Protein AF-A0AAW1HUG6-F1 (afdb_monomer)

Mean predicted aligned error: 16.14 Å

Foldseek 3Di:
DDDDDPPDDDDDPADVVLLVVLQVVVVVPDDLVVSCVVSVPDSVNNVVCPDPPDDDDDPDDDDPDDPVRVVVVVVVCVVPVPDDDDFDQPQDDDDVVVVVPDDPPDDDDHDPRSDDDDD

Nearest PDB structures (foldseek):
  8b4h-assembly1_D  TM=4.524E-01  e=5.893E-01  Geobacillus stearothermophilus
  8b4h-assembly1_A  TM=4.777E-01  e=1.704E+00  Geobacillus stearothermophilus

pLDDT: mean 75.28, std 14.41, range [42.84, 93.56]

InterPro domains:
  IPR007889 DNA binding HTH domain, Psq-type [PF05225] (24-50)
  IPR009057 Homedomain-like superfamily [SSF46689] (10-60)

Sequence (119 aa):
MPNVSKGSKYKKKYTEKDVASTLNTIKNGVSKEQAAKLYGVPRATIQFRLSNKFTKASPGPSPILTASDEDTLVKWIMANFTVMFTFSASGKRLPPAILNSVPEEWGMGLSENGWMDEG

Organism: Popillia japonica (NCBI:txid7064)

Radius of gyration: 24.56 Å; Cα contacts (8 Å, |Δi|>4): 55; chains: 1; bounding box: 59×33×57 Å

Structure (mmCIF, N/CA/C/O backbone):
data_AF-A0AAW1HUG6-F1
#
_entry.id   AF-A0AAW1HUG6-F1
#
loop_
_atom_site.group_PDB
_atom_site.id
_atom_site.type_symbol
_atom_site.label_atom_id
_atom_site.label_alt_id
_atom_site.label_comp_id
_atom_site.label_asym_id
_atom_site.label_entity_id
_atom_site.label_seq_id
_atom_site.pdbx_PDB_ins_code
_atom_site.Cartn_x
_atom_site.Cartn_y
_atom_site.Cartn_z
_atom_site.occupancy
_atom_site.B_iso_or_equiv
_atom_site.auth_seq_id
_atom_site.auth_comp_id
_atom_site.auth_asym_id
_atom_site.auth_atom_id
_atom_site.pdbx_PDB_model_num
ATOM 1 N N . MET A 1 1 ? -6.783 -8.677 25.422 1.00 53.25 1 MET A N 1
ATOM 2 C CA . MET A 1 1 ? -5.849 -9.229 24.412 1.00 53.25 1 MET A CA 1
ATOM 3 C C . MET A 1 1 ? -6.376 -10.585 23.959 1.00 53.25 1 MET A C 1
ATOM 5 O O . MET A 1 1 ? -7.009 -11.237 24.783 1.00 53.25 1 MET A O 1
ATOM 9 N N . PRO A 1 2 ? -6.196 -10.995 22.690 1.00 63.34 2 PRO A N 1
ATOM 10 C CA . PRO A 1 2 ? -6.592 -12.333 22.261 1.00 63.34 2 PRO A CA 1
ATOM 11 C C . PRO A 1 2 ? -5.824 -13.380 23.073 1.00 63.34 2 PRO A C 1
ATOM 13 O O . PRO A 1 2 ? -4.613 -13.251 23.239 1.00 63.34 2 PRO A O 1
ATOM 16 N N . ASN A 1 3 ? -6.531 -14.385 23.587 1.00 76.44 3 ASN A N 1
ATOM 17 C CA . ASN A 1 3 ? -5.920 -15.498 24.302 1.00 76.44 3 ASN A CA 1
ATOM 18 C C . ASN A 1 3 ? -5.218 -16.405 23.277 1.00 76.44 3 ASN A C 1
ATOM 20 O O . ASN A 1 3 ? -5.884 -17.068 22.485 1.00 76.44 3 ASN A O 1
ATOM 24 N N . VAL A 1 4 ? -3.887 -16.364 23.233 1.00 79.00 4 VAL A N 1
ATOM 25 C CA . VAL A 1 4 ? -3.050 -17.229 22.385 1.00 79.00 4 VAL A CA 1
ATOM 26 C C . VAL A 1 4 ? -2.196 -18.124 23.277 1.00 79.00 4 VAL A C 1
ATOM 28 O O . VAL A 1 4 ? -1.648 -17.663 24.277 1.00 79.00 4 VAL A O 1
ATOM 31 N N . SER A 1 5 ? -2.081 -19.405 22.915 1.00 81.69 5 SER A N 1
ATOM 32 C CA . SER A 1 5 ? -1.236 -20.374 23.619 1.00 81.69 5 SER A CA 1
ATOM 33 C C . SER A 1 5 ? 0.244 -19.976 23.561 1.00 81.69 5 SER A C 1
ATOM 35 O O . SER A 1 5 ? 0.698 -19.338 22.604 1.00 81.69 5 SER A O 1
ATOM 37 N N . LYS A 1 6 ? 1.018 -20.365 24.585 1.00 74.56 6 LYS A N 1
ATOM 38 C CA . LYS A 1 6 ? 2.473 -20.146 24.616 1.00 74.56 6 LYS A CA 1
ATOM 39 C C . LYS A 1 6 ? 3.105 -20.758 23.357 1.00 74.56 6 LYS A C 1
ATOM 41 O O . LYS A 1 6 ? 2.996 -21.958 23.139 1.00 74.56 6 LYS A O 1
ATOM 46 N N . GLY A 1 7 ? 3.736 -19.919 22.531 1.00 78.62 7 GLY A N 1
ATOM 47 C CA . GLY A 1 7 ? 4.413 -20.316 21.288 1.00 78.62 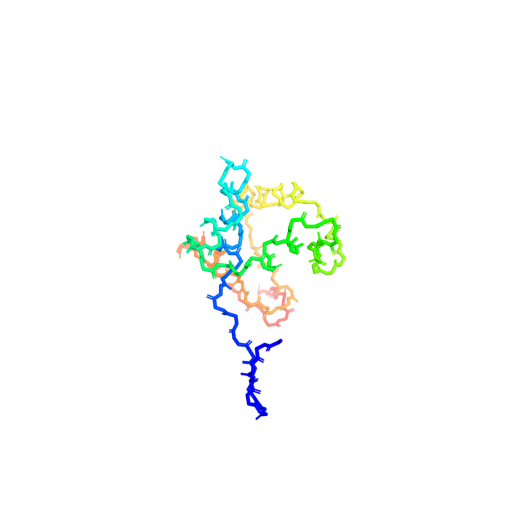7 GLY A CA 1
ATOM 48 C C . GLY A 1 7 ? 3.665 -19.995 19.985 1.00 78.62 7 GLY A C 1
ATOM 49 O O . GLY A 1 7 ? 4.277 -20.030 18.921 1.00 78.62 7 GLY A O 1
ATOM 50 N N . SER A 1 8 ? 2.381 -19.618 20.031 1.00 77.69 8 SER A N 1
ATOM 51 C CA . SER A 1 8 ? 1.595 -19.293 18.828 1.00 77.69 8 SER A CA 1
ATOM 52 C C . SER A 1 8 ? 1.565 -17.783 18.543 1.00 77.69 8 SER A C 1
ATOM 54 O O . SER A 1 8 ? 1.198 -16.982 19.406 1.00 77.69 8 SER A O 1
ATOM 56 N N . LYS A 1 9 ? 1.880 -17.379 17.303 1.00 76.75 9 LYS A N 1
ATOM 57 C CA . LYS A 1 9 ? 1.719 -15.987 16.845 1.00 76.75 9 LYS A CA 1
ATOM 58 C C . LYS A 1 9 ? 0.241 -15.685 16.575 1.00 76.75 9 LYS A C 1
ATOM 60 O O . LYS A 1 9 ? -0.424 -16.413 15.844 1.00 76.75 9 LYS A O 1
ATOM 65 N N . TYR A 1 10 ? -0.267 -14.570 17.103 1.00 81.81 10 TYR A N 1
ATOM 66 C CA . TYR A 1 10 ? -1.626 -14.110 16.807 1.00 81.81 10 TYR A CA 1
ATOM 67 C C . TYR A 1 10 ? -1.792 -13.786 15.312 1.00 81.81 10 TYR A C 1
ATOM 69 O O . TYR A 1 10 ? -1.137 -12.883 14.786 1.00 81.81 10 TYR A O 1
ATOM 77 N N . LYS A 1 11 ? -2.706 -14.490 14.633 1.00 78.75 11 LYS A N 1
ATOM 78 C CA . LYS A 1 11 ? -3.083 -14.215 13.241 1.00 78.75 11 LYS A CA 1
ATOM 79 C C . LYS A 1 11 ? -4.285 -13.269 13.211 1.00 78.75 11 LYS A C 1
ATOM 81 O O . LYS A 1 11 ? -5.366 -13.602 13.696 1.00 78.75 11 LYS A O 1
ATOM 86 N N . LYS A 1 12 ? -4.101 -12.078 12.636 1.00 82.62 12 LYS A N 1
ATOM 87 C CA . LYS A 1 12 ? -5.195 -11.117 12.414 1.00 82.62 12 LYS A CA 1
ATOM 88 C C . LYS A 1 12 ? -6.207 -11.715 11.426 1.00 82.62 12 LYS A C 1
ATOM 90 O O . LYS A 1 12 ? -5.805 -12.300 10.426 1.00 82.62 12 LYS A O 1
ATOM 95 N N . LYS A 1 13 ? -7.505 -11.551 11.709 1.00 85.25 13 LYS A N 1
ATOM 96 C CA . LYS A 1 13 ? -8.609 -12.033 10.851 1.00 85.25 13 LYS A CA 1
ATOM 97 C C . LYS A 1 13 ? -8.989 -11.071 9.718 1.00 85.25 13 LYS A C 1
ATOM 99 O O . LYS A 1 13 ? -9.718 -11.473 8.826 1.00 85.25 13 LYS A O 1
ATOM 104 N N . TYR A 1 14 ? -8.520 -9.826 9.774 1.00 87.50 14 TYR A N 1
ATOM 105 C CA . TYR A 1 14 ? -8.840 -8.774 8.810 1.00 87.50 14 TYR A CA 1
ATOM 106 C C . TYR A 1 14 ? -7.575 -8.293 8.095 1.00 87.50 14 TYR A C 1
ATOM 108 O O . TYR A 1 14 ? -6.489 -8.266 8.688 1.00 87.50 14 TYR A O 1
ATOM 116 N N . THR A 1 15 ? -7.721 -7.896 6.834 1.00 90.06 15 THR A N 1
ATOM 117 C CA . THR A 1 15 ? -6.639 -7.361 5.998 1.00 90.06 15 THR A CA 1
ATOM 118 C C . THR A 1 15 ? -6.609 -5.831 6.024 1.00 90.06 15 THR A C 1
ATOM 120 O O . THR A 1 15 ? -7.529 -5.174 6.513 1.00 90.06 15 THR A O 1
ATOM 123 N N . GLU A 1 16 ? -5.543 -5.223 5.495 1.00 89.44 16 GLU A N 1
ATOM 124 C CA . GLU A 1 16 ? -5.491 -3.759 5.361 1.00 89.44 16 GLU A CA 1
ATOM 125 C C . GLU A 1 16 ? -6.517 -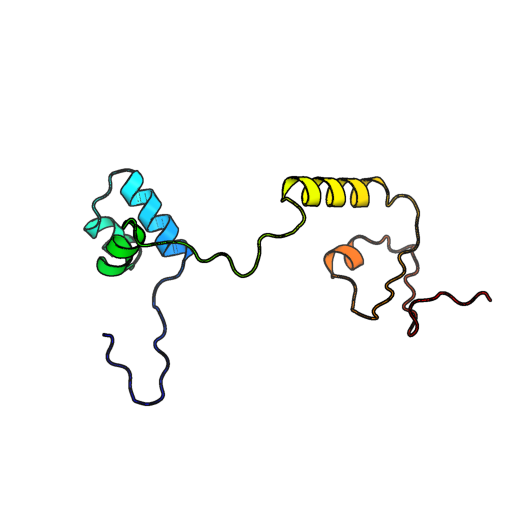3.222 4.355 1.00 89.44 16 GLU A C 1
ATOM 127 O O . GLU A 1 16 ? -7.034 -2.120 4.543 1.00 89.44 16 GLU A O 1
ATOM 132 N N . LYS A 1 17 ? -6.867 -4.016 3.336 1.00 90.31 17 LYS A N 1
ATOM 133 C CA . LYS A 1 17 ? -7.899 -3.672 2.351 1.00 90.31 17 LYS A CA 1
ATOM 134 C C . LYS A 1 17 ? -9.279 -3.553 3.003 1.00 90.31 17 LYS A C 1
ATOM 136 O O . LYS A 1 17 ? -10.023 -2.618 2.700 1.00 90.31 17 LYS A O 1
ATOM 141 N N 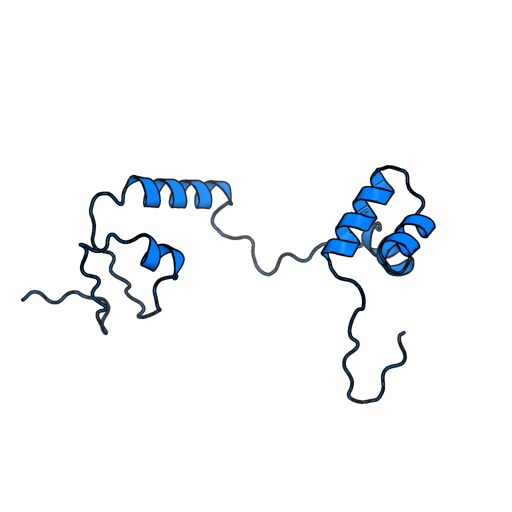. ASP A 1 18 ? -9.586 -4.441 3.947 1.00 90.81 18 ASP A N 1
ATOM 142 C CA . ASP A 1 18 ? -10.845 -4.410 4.702 1.00 90.81 18 ASP A CA 1
ATOM 143 C C . ASP A 1 18 ? -10.915 -3.163 5.585 1.00 90.81 18 ASP A C 1
ATOM 145 O O . ASP A 1 18 ? -11.935 -2.477 5.626 1.00 90.81 18 ASP A O 1
ATOM 149 N N . VAL A 1 19 ? -9.799 -2.803 6.232 1.00 91.19 19 VAL A N 1
ATOM 150 C CA . VAL A 1 19 ? -9.696 -1.572 7.029 1.00 91.19 19 VAL A CA 1
ATOM 151 C C . VAL A 1 19 ? -9.904 -0.334 6.154 1.00 91.19 19 VAL A C 1
ATOM 153 O O . VAL A 1 19 ? -10.662 0.552 6.540 1.00 91.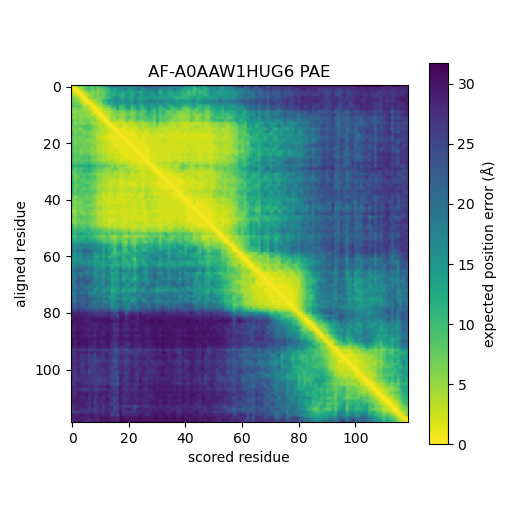19 19 VAL A O 1
ATOM 156 N N . ALA A 1 20 ? -9.283 -0.272 4.973 1.00 91.56 20 ALA A N 1
ATOM 157 C CA . ALA A 1 20 ? -9.452 0.850 4.048 1.00 91.56 20 ALA A CA 1
ATOM 158 C C . ALA A 1 20 ? -10.909 0.990 3.573 1.00 91.56 20 ALA A C 1
ATOM 160 O O . ALA A 1 20 ? -11.475 2.082 3.622 1.00 91.56 20 ALA A O 1
ATOM 161 N N . SER A 1 21 ? -11.540 -0.127 3.198 1.00 92.00 21 SER A N 1
ATOM 162 C CA . SER A 1 21 ? -12.947 -0.162 2.773 1.00 92.00 21 SER A CA 1
ATOM 163 C C . SER A 1 21 ? -13.882 0.287 3.901 1.00 92.00 21 SER A C 1
ATOM 165 O O . SER A 1 21 ? -14.750 1.135 3.698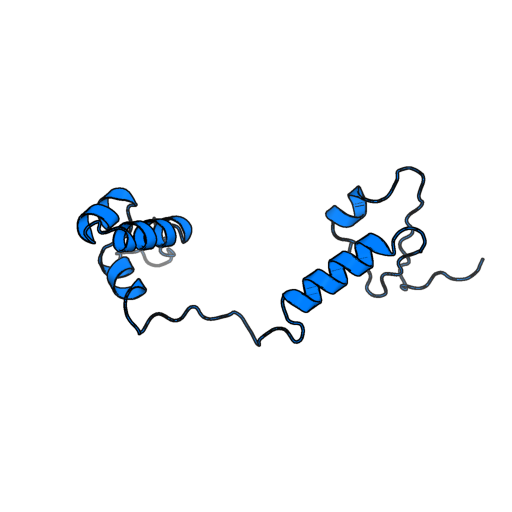 1.00 92.00 21 SER A O 1
ATOM 167 N N . THR A 1 22 ? -13.626 -0.186 5.124 1.00 93.56 22 THR A N 1
ATOM 168 C CA . THR A 1 22 ? -14.363 0.214 6.330 1.00 93.56 22 THR A CA 1
ATOM 169 C C . THR A 1 22 ? -14.279 1.724 6.560 1.00 93.56 22 THR A C 1
ATOM 171 O O . THR A 1 22 ? -15.301 2.378 6.757 1.00 93.56 22 THR A O 1
ATOM 174 N N . LEU A 1 23 ? -13.081 2.313 6.488 1.00 91.81 23 LEU A N 1
ATOM 175 C CA . LEU A 1 23 ? -12.897 3.754 6.688 1.00 91.81 23 LEU A CA 1
ATOM 176 C C . LEU A 1 23 ? -13.627 4.586 5.626 1.00 91.81 23 LEU A C 1
ATOM 178 O O . LEU A 1 23 ? -14.207 5.615 5.964 1.00 91.81 23 LEU A O 1
ATOM 182 N N . ASN A 1 24 ? -13.650 4.129 4.373 1.00 93.00 24 ASN A N 1
ATOM 183 C CA . ASN A 1 24 ? -14.387 4.801 3.303 1.00 93.00 24 ASN A CA 1
ATOM 184 C C . ASN A 1 24 ? -15.903 4.762 3.540 1.00 93.00 24 ASN A C 1
ATOM 186 O O . ASN A 1 24 ? -16.561 5.788 3.418 1.00 93.00 24 ASN A O 1
ATOM 190 N N . THR A 1 25 ? -16.463 3.627 3.969 1.00 92.75 25 THR A N 1
ATOM 191 C CA . THR A 1 25 ? -17.904 3.561 4.292 1.00 92.75 25 THR A CA 1
ATOM 192 C C . THR A 1 25 ? -18.308 4.442 5.471 1.00 92.75 25 THR A C 1
ATOM 194 O O . THR A 1 25 ? -19.385 5.033 5.452 1.00 92.75 25 THR A O 1
ATOM 197 N N . ILE A 1 26 ? -17.429 4.598 6.464 1.00 93.31 26 ILE A N 1
ATOM 198 C CA . ILE A 1 26 ? -17.660 5.511 7.591 1.00 93.31 26 ILE A CA 1
ATOM 199 C C . ILE A 1 26 ? -17.636 6.967 7.119 1.00 93.31 26 ILE A C 1
ATOM 201 O O . ILE A 1 26 ? -18.469 7.760 7.551 1.00 93.31 26 ILE A O 1
ATOM 205 N N . LYS A 1 27 ? -16.725 7.320 6.201 1.00 90.69 27 LYS A N 1
ATOM 206 C CA . LYS A 1 27 ? -16.718 8.647 5.562 1.00 90.69 27 LYS A CA 1
ATOM 207 C C . LYS A 1 27 ? -17.998 8.906 4.761 1.00 90.69 27 LYS A C 1
ATOM 209 O O . LYS A 1 27 ? -18.476 10.031 4.758 1.00 90.69 27 LYS A O 1
ATOM 214 N N . ASN A 1 28 ? -18.579 7.866 4.164 1.00 91.00 28 ASN A N 1
ATOM 215 C CA . ASN A 1 28 ? -19.849 7.931 3.434 1.00 91.00 28 ASN A CA 1
ATOM 216 C C . ASN A 1 28 ? -21.095 7.952 4.350 1.00 91.00 28 ASN A C 1
ATOM 218 O O . ASN A 1 28 ? -22.213 7.878 3.850 1.00 91.00 28 ASN A O 1
ATOM 222 N N . GLY A 1 29 ? -20.927 8.036 5.676 1.00 89.31 29 GLY A N 1
ATOM 223 C CA . GLY A 1 29 ? -22.027 8.229 6.631 1.00 89.31 29 GLY A CA 1
ATOM 224 C C . GLY A 1 29 ? -22.548 6.960 7.312 1.00 89.31 29 GLY A C 1
ATOM 225 O O . GLY A 1 29 ? -23.488 7.038 8.100 1.00 89.31 29 GLY A O 1
ATOM 226 N N . VAL A 1 30 ? -21.944 5.792 7.072 1.00 89.56 30 VAL A N 1
ATOM 227 C CA . VAL A 1 30 ? -22.311 4.555 7.783 1.00 89.56 30 VAL A CA 1
ATOM 228 C C . VAL A 1 30 ? -21.775 4.587 9.219 1.00 89.56 30 VAL A C 1
ATOM 230 O O . VAL A 1 30 ? -20.645 5.009 9.480 1.00 89.56 30 VAL A O 1
ATOM 233 N N . SER A 1 31 ? -22.571 4.104 10.176 1.00 90.00 31 SER A N 1
ATOM 234 C CA . SER A 1 31 ? -22.154 4.041 11.580 1.00 90.00 31 SER A CA 1
ATOM 235 C C . SER A 1 31 ? -20.954 3.101 11.786 1.00 90.00 31 SER A C 1
ATOM 237 O O . SER A 1 31 ? -20.799 2.080 11.111 1.00 90.00 31 SER A O 1
ATOM 239 N N . LYS A 1 32 ? -20.106 3.412 12.777 1.00 89.00 32 LYS A N 1
ATOM 240 C CA . LYS A 1 32 ? -18.899 2.621 13.100 1.00 89.00 32 LYS A CA 1
ATOM 241 C C . LYS A 1 32 ? -19.220 1.152 13.406 1.00 89.00 32 LYS A C 1
ATOM 243 O O . LYS A 1 32 ? -18.389 0.285 13.157 1.00 89.00 32 LYS A O 1
ATOM 248 N N . GLU A 1 33 ? -20.404 0.876 13.948 1.00 88.62 33 GLU A N 1
ATOM 249 C CA . GLU A 1 33 ? -20.851 -0.476 14.300 1.00 88.62 33 GLU A CA 1
ATOM 250 C C . GLU A 1 33 ? -21.343 -1.263 13.087 1.00 88.62 33 GLU A C 1
ATOM 252 O O . GLU A 1 33 ? -20.962 -2.421 12.914 1.00 88.62 33 GLU A O 1
ATOM 257 N N . GLN A 1 34 ? -22.120 -0.628 12.205 1.00 89.19 34 GLN A N 1
ATOM 258 C CA . GLN A 1 34 ? -22.538 -1.248 10.948 1.00 89.19 34 GLN A CA 1
ATOM 259 C C . GLN A 1 34 ? -21.332 -1.547 10.056 1.00 89.19 34 GLN A C 1
ATOM 261 O O . GLN A 1 34 ? -21.218 -2.657 9.543 1.00 89.19 34 GLN A O 1
ATOM 266 N N . ALA A 1 35 ? -20.387 -0.609 9.944 1.00 90.44 35 ALA A N 1
ATOM 267 C CA . ALA A 1 35 ? -19.163 -0.807 9.173 1.00 90.44 35 ALA A CA 1
ATOM 268 C C . ALA A 1 35 ? -18.282 -1.931 9.758 1.00 90.44 35 ALA A C 1
ATOM 270 O O . ALA A 1 35 ? -17.756 -2.759 9.015 1.00 90.44 35 ALA A O 1
ATOM 271 N N . ALA A 1 36 ? -18.174 -2.021 11.092 1.00 91.50 36 ALA A N 1
ATOM 272 C CA . ALA A 1 36 ? -17.461 -3.108 11.768 1.00 91.50 36 ALA A CA 1
ATOM 273 C C . ALA A 1 36 ? -18.063 -4.485 11.459 1.00 91.50 36 ALA A C 1
ATOM 275 O O . ALA A 1 36 ? -17.330 -5.437 11.185 1.00 91.50 36 ALA A O 1
ATOM 276 N N . LYS A 1 37 ? -19.398 -4.586 11.483 1.00 91.12 37 LYS A N 1
ATOM 277 C CA . LYS A 1 37 ? -20.119 -5.827 11.178 1.00 91.12 37 LYS A CA 1
ATOM 278 C C . LYS A 1 37 ? -20.001 -6.205 9.701 1.00 91.12 37 LYS A C 1
ATOM 280 O O . LYS A 1 37 ? -19.844 -7.383 9.404 1.00 91.12 37 LYS A O 1
ATOM 285 N N . LEU A 1 38 ? -20.039 -5.220 8.802 1.00 89.69 38 LEU A N 1
ATOM 286 C CA . LEU A 1 38 ? -19.998 -5.430 7.354 1.00 89.69 38 LEU A CA 1
ATOM 287 C C . LEU A 1 38 ? -18.653 -6.000 6.878 1.00 89.69 38 LEU A C 1
ATOM 289 O O . LEU A 1 38 ? -18.634 -6.923 6.073 1.00 89.69 38 LEU A O 1
ATOM 293 N N . TYR A 1 39 ? -17.538 -5.480 7.400 1.00 88.44 39 TYR A N 1
ATOM 294 C CA . TYR A 1 39 ? -16.185 -5.853 6.957 1.00 88.44 39 TYR A CA 1
ATOM 295 C C . TYR A 1 39 ? -15.421 -6.748 7.944 1.00 88.44 39 TYR A C 1
ATOM 297 O O . TYR A 1 39 ? -14.247 -7.046 7.732 1.00 88.44 39 TYR A O 1
ATOM 305 N N . GLY A 1 40 ? -16.041 -7.150 9.058 1.00 88.81 40 GLY A N 1
ATOM 306 C CA . GLY A 1 40 ? -15.398 -7.997 10.071 1.00 88.81 40 GLY A CA 1
ATOM 307 C C . GLY A 1 40 ? -14.204 -7.338 10.780 1.00 88.81 40 GLY A C 1
ATOM 308 O O . GLY A 1 40 ? -13.362 -8.030 11.360 1.00 88.81 40 GLY A O 1
ATOM 309 N N . VAL A 1 41 ? -14.112 -6.004 10.746 1.00 90.75 41 VAL A N 1
ATOM 310 C CA . VAL A 1 41 ? -13.047 -5.233 11.400 1.00 90.75 41 VAL A CA 1
ATOM 311 C C . VAL A 1 41 ? -13.505 -4.832 12.808 1.00 90.75 41 VAL A C 1
ATOM 313 O O . VAL A 1 41 ? -14.544 -4.189 12.952 1.00 90.75 41 VAL A O 1
ATOM 316 N N . PRO A 1 42 ? -12.743 -5.141 13.876 1.00 90.81 42 PRO A N 1
ATOM 317 C CA . PRO A 1 42 ? -13.129 -4.774 15.236 1.00 90.81 42 PRO A CA 1
ATOM 318 C C . PRO A 1 42 ? -13.300 -3.260 15.425 1.00 90.81 42 PRO A C 1
ATOM 320 O O . PRO A 1 42 ? -12.457 -2.469 14.995 1.00 90.81 42 PRO A O 1
ATOM 323 N N . ARG A 1 43 ? -14.332 -2.854 16.177 1.00 89.75 43 ARG A N 1
ATOM 324 C CA . ARG A 1 43 ? -14.622 -1.442 16.501 1.00 89.75 43 ARG A CA 1
ATOM 325 C C . ARG A 1 43 ? -13.418 -0.704 17.101 1.00 89.75 43 ARG A C 1
ATOM 327 O O . ARG A 1 43 ? -13.160 0.439 16.735 1.00 89.75 43 ARG A O 1
ATOM 334 N N . ALA A 1 44 ? -12.651 -1.364 17.971 1.00 87.12 44 ALA A N 1
ATOM 335 C CA . ALA A 1 44 ? -11.439 -0.795 18.565 1.00 87.12 44 ALA A CA 1
ATOM 336 C C . ALA A 1 44 ? -10.368 -0.455 17.509 1.00 87.12 44 ALA A C 1
ATOM 338 O O . ALA A 1 44 ? -9.725 0.590 17.592 1.00 87.12 44 ALA A O 1
ATOM 339 N N . THR A 1 45 ? -10.222 -1.294 16.477 1.00 90.31 45 THR A N 1
ATOM 340 C CA . THR A 1 45 ? -9.304 -1.047 15.356 1.00 90.31 45 THR A CA 1
ATOM 341 C C . THR A 1 45 ? -9.755 0.160 14.538 1.00 90.31 45 THR A C 1
ATOM 343 O O . THR A 1 45 ? -8.928 0.998 14.189 1.00 90.31 45 THR A O 1
ATOM 346 N N . ILE A 1 46 ? -11.059 0.285 14.273 1.00 91.00 46 ILE A N 1
ATOM 347 C CA . ILE A 1 46 ? -11.638 1.436 13.563 1.00 91.00 46 ILE A CA 1
ATOM 348 C C . ILE A 1 46 ? -11.400 2.726 14.353 1.00 91.00 46 ILE A C 1
ATOM 350 O O . ILE A 1 46 ? -10.932 3.717 13.802 1.00 91.00 46 ILE A O 1
ATOM 354 N N . GLN A 1 47 ? -11.679 2.708 15.658 1.00 91.06 47 GLN A N 1
ATOM 355 C CA . GLN A 1 47 ? -11.478 3.862 16.532 1.00 91.06 47 GLN A CA 1
ATOM 356 C C . GLN A 1 47 ? -10.008 4.291 16.588 1.00 91.06 47 GLN A C 1
ATOM 358 O O . GLN A 1 47 ? -9.724 5.483 16.521 1.00 91.06 47 GLN A O 1
ATOM 363 N N . PHE A 1 48 ? -9.077 3.336 16.659 1.00 90.81 48 PHE A N 1
ATOM 364 C CA . PHE A 1 48 ? -7.645 3.621 16.601 1.00 90.81 48 PHE A CA 1
ATOM 365 C C . PHE A 1 48 ? -7.242 4.237 15.255 1.00 90.81 48 PHE A C 1
ATOM 367 O O . PHE A 1 48 ? -6.572 5.266 15.235 1.00 90.81 48 PHE A O 1
ATOM 374 N N . ARG A 1 49 ? -7.704 3.661 14.138 1.00 90.00 49 ARG A N 1
ATOM 375 C CA . ARG A 1 49 ? -7.409 4.145 12.778 1.00 90.00 49 ARG A CA 1
ATOM 376 C C . ARG A 1 49 ? -7.996 5.529 12.477 1.00 90.00 49 ARG A C 1
ATOM 378 O O . ARG A 1 49 ? -7.439 6.227 11.642 1.00 90.00 49 ARG A O 1
ATOM 385 N N . LEU A 1 50 ? -9.086 5.919 13.142 1.00 88.44 50 LEU A N 1
ATOM 386 C CA . LEU A 1 50 ? -9.686 7.259 13.051 1.00 88.44 50 LEU A CA 1
ATOM 387 C C . LEU A 1 50 ? -9.061 8.278 14.014 1.00 88.44 50 LEU A C 1
ATOM 389 O O . LEU A 1 50 ? -9.371 9.462 13.929 1.00 88.44 50 LEU A O 1
ATOM 393 N N . SER A 1 51 ? -8.244 7.837 14.970 1.00 88.06 51 SER A N 1
ATOM 394 C CA . SER A 1 51 ? -7.637 8.741 15.944 1.00 88.06 51 SER A CA 1
ATOM 395 C C . SER A 1 51 ? -6.437 9.479 15.350 1.00 88.06 51 SER A C 1
ATOM 397 O O . SER A 1 51 ? -5.677 8.908 14.570 1.00 88.06 51 SER A O 1
ATOM 399 N N . ASN A 1 52 ? -6.185 10.701 15.824 1.00 83.81 52 ASN A N 1
ATOM 400 C CA . ASN A 1 52 ? -5.009 11.500 15.443 1.00 83.81 52 ASN A CA 1
ATOM 401 C C . ASN A 1 52 ? -3.665 10.855 15.837 1.00 83.81 52 ASN A C 1
ATOM 403 O O . ASN A 1 52 ? -2.608 11.352 15.470 1.00 83.81 52 ASN A O 1
ATOM 407 N N . LYS A 1 53 ? -3.691 9.758 16.607 1.00 83.06 53 LYS A N 1
ATOM 408 C CA . LYS A 1 53 ? -2.501 8.999 17.013 1.00 83.06 53 LYS A CA 1
ATOM 409 C C . LYS A 1 53 ? -2.030 8.028 15.933 1.00 83.06 53 LYS A C 1
ATOM 411 O O . LYS A 1 53 ? -0.918 7.517 16.028 1.00 83.06 53 LYS A O 1
ATOM 416 N N . PHE A 1 54 ? -2.875 7.709 14.953 1.00 83.69 54 PHE A N 1
ATOM 417 C CA . PHE A 1 54 ? -2.501 6.783 13.899 1.00 83.69 54 PHE A CA 1
ATOM 418 C C . PHE A 1 54 ? -1.678 7.500 12.827 1.00 83.69 54 PHE A C 1
ATOM 420 O O . PHE A 1 54 ? -2.209 8.265 12.027 1.00 83.69 54 PHE A O 1
ATOM 427 N N . THR A 1 55 ? -0.386 7.194 12.774 1.00 79.25 55 THR A N 1
ATOM 428 C CA . THR A 1 55 ? 0.498 7.571 11.672 1.00 79.25 55 THR A CA 1
ATOM 429 C C . THR A 1 55 ? 0.950 6.304 10.953 1.00 79.25 55 THR A C 1
ATOM 431 O O . THR A 1 55 ? 1.352 5.317 11.575 1.00 79.25 55 THR A O 1
ATOM 434 N N . LYS A 1 56 ? 0.842 6.283 9.619 1.00 76.88 56 LYS A N 1
ATOM 435 C CA . LYS A 1 56 ? 1.421 5.191 8.834 1.00 76.88 56 LYS A CA 1
ATOM 436 C C . LYS A 1 56 ? 2.928 5.416 8.836 1.00 76.88 56 LYS A C 1
ATOM 438 O O . LYS A 1 56 ? 3.394 6.370 8.225 1.00 76.88 56 LYS A O 1
ATOM 443 N N . ALA A 1 57 ? 3.670 4.574 9.549 1.00 72.94 57 ALA A N 1
ATOM 444 C CA . ALA A 1 57 ? 5.122 4.591 9.461 1.00 72.94 57 ALA A CA 1
ATOM 445 C C . ALA A 1 57 ? 5.509 4.362 7.993 1.00 72.94 57 ALA A C 1
ATOM 447 O O . ALA A 1 57 ? 5.144 3.333 7.416 1.00 72.94 57 ALA A O 1
ATOM 448 N N . SER A 1 58 ? 6.186 5.336 7.385 1.00 69.38 58 SER A N 1
ATOM 449 C CA . SER A 1 58 ? 6.845 5.109 6.104 1.00 69.38 58 SER A CA 1
ATOM 450 C C . SER A 1 58 ? 8.087 4.267 6.386 1.00 69.38 58 SER A C 1
ATOM 452 O O . SER A 1 58 ? 8.868 4.639 7.267 1.00 69.38 58 SER A O 1
ATOM 454 N N . PRO A 1 59 ? 8.266 3.109 5.735 1.00 72.81 59 PRO A N 1
ATOM 455 C CA . PRO A 1 59 ? 9.482 2.331 5.896 1.00 72.81 59 PRO A CA 1
A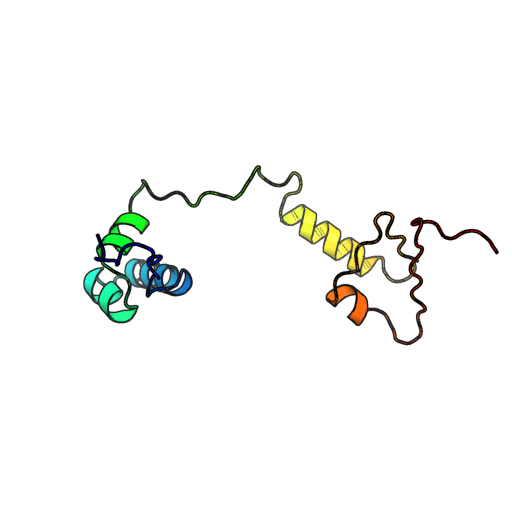TOM 456 C C . PRO A 1 59 ? 10.673 3.134 5.361 1.00 72.81 59 PRO A C 1
ATOM 458 O O . PRO A 1 59 ? 10.734 3.420 4.171 1.00 72.81 59 PRO A O 1
ATOM 461 N N . GLY A 1 60 ? 11.616 3.472 6.239 1.00 70.94 60 GLY A N 1
ATOM 462 C CA . GLY A 1 60 ? 12.890 4.077 5.857 1.00 70.94 60 GLY A CA 1
ATOM 463 C C . GLY A 1 60 ? 12.844 5.575 5.522 1.00 70.94 60 GLY A C 1
ATOM 464 O O . GLY A 1 60 ? 11.790 6.213 5.594 1.00 70.94 60 GLY A O 1
ATOM 465 N N . PRO A 1 61 ? 14.020 6.153 5.215 1.00 76.69 61 PRO A N 1
ATOM 466 C CA . PRO A 1 61 ? 14.130 7.536 4.772 1.00 76.69 61 PRO A CA 1
ATOM 467 C C . PRO A 1 61 ? 13.353 7.738 3.469 1.00 76.69 61 PRO A C 1
ATOM 469 O O . PRO A 1 61 ? 13.207 6.811 2.670 1.00 76.69 61 PRO A O 1
ATOM 472 N N . SER A 1 62 ? 12.848 8.953 3.260 1.00 69.62 62 SER A N 1
ATOM 473 C CA . SER A 1 62 ? 12.211 9.318 1.997 1.00 69.62 62 SER A CA 1
ATOM 474 C C . SER A 1 62 ? 13.178 9.056 0.835 1.00 69.62 62 SER A C 1
ATOM 476 O O . SER A 1 62 ? 14.355 9.413 0.959 1.00 69.62 62 SER A O 1
ATOM 478 N N . PRO A 1 63 ? 12.719 8.439 -0.267 1.00 75.88 63 PRO A N 1
ATOM 479 C CA . PRO A 1 63 ? 13.557 8.248 -1.443 1.00 75.88 63 PRO A CA 1
ATOM 480 C C . PRO A 1 63 ? 14.119 9.595 -1.921 1.00 75.88 63 PRO A C 1
ATOM 482 O O . PRO A 1 63 ? 13.463 10.629 -1.802 1.00 75.88 63 PRO A O 1
ATOM 485 N N . ILE A 1 64 ? 15.364 9.576 -2.409 1.00 80.19 64 ILE A N 1
ATOM 486 C CA . ILE A 1 64 ? 16.063 10.769 -2.928 1.00 80.19 64 ILE A CA 1
ATOM 487 C C . ILE A 1 64 ? 15.341 11.306 -4.171 1.00 80.19 64 ILE A C 1
ATOM 489 O O . ILE A 1 64 ? 15.320 12.512 -4.400 1.00 80.19 64 ILE A O 1
ATOM 493 N N . LEU A 1 65 ? 14.743 10.402 -4.949 1.00 79.31 65 LEU A N 1
ATOM 494 C CA . LEU A 1 65 ? 13.923 10.722 -6.109 1.00 79.31 65 LEU A CA 1
ATOM 495 C C . LEU A 1 65 ? 12.457 10.826 -5.694 1.00 79.31 65 LEU A C 1
ATOM 497 O O . LEU A 1 65 ? 11.953 10.009 -4.919 1.00 79.31 65 LEU A O 1
ATOM 501 N N . THR A 1 66 ? 11.768 11.836 -6.217 1.00 85.06 66 THR A N 1
ATOM 502 C CA . THR A 1 66 ? 10.318 11.941 -6.056 1.00 85.06 66 THR A CA 1
ATOM 503 C C . THR A 1 66 ? 9.610 10.982 -7.016 1.00 85.06 66 THR A C 1
ATOM 505 O O . THR A 1 66 ? 10.167 10.587 -8.038 1.00 85.06 66 THR A O 1
ATOM 508 N N . ALA A 1 67 ? 8.353 10.625 -6.730 1.00 79.94 67 ALA A N 1
ATOM 509 C CA . ALA A 1 67 ? 7.578 9.732 -7.602 1.00 79.94 67 ALA A CA 1
ATOM 510 C C . ALA A 1 67 ? 7.454 10.266 -9.047 1.00 79.94 67 ALA A C 1
ATOM 512 O O . ALA A 1 67 ? 7.474 9.497 -10.001 1.00 79.94 67 ALA A O 1
ATOM 513 N N . SER A 1 68 ? 7.390 11.591 -9.217 1.00 82.94 68 SER A N 1
ATOM 514 C CA . SER A 1 68 ? 7.390 12.234 -10.536 1.00 82.94 68 SER A CA 1
ATOM 515 C C . SER A 1 68 ? 8.714 12.084 -11.288 1.00 82.94 68 SER A C 1
ATOM 517 O O . SER A 1 68 ? 8.711 11.994 -12.519 1.00 82.94 68 SER A O 1
ATOM 519 N N . ASP A 1 69 ? 9.838 12.048 -10.569 1.00 82.88 69 ASP A N 1
ATOM 520 C CA . ASP A 1 69 ? 11.155 11.839 -11.176 1.00 82.88 69 ASP A CA 1
ATOM 521 C C . ASP A 1 69 ? 11.289 10.391 -11.646 1.00 82.88 69 ASP A C 1
ATOM 523 O O . ASP A 1 69 ? 11.722 10.150 -12.771 1.00 82.88 69 ASP A O 1
ATOM 527 N N . GLU A 1 70 ? 10.845 9.4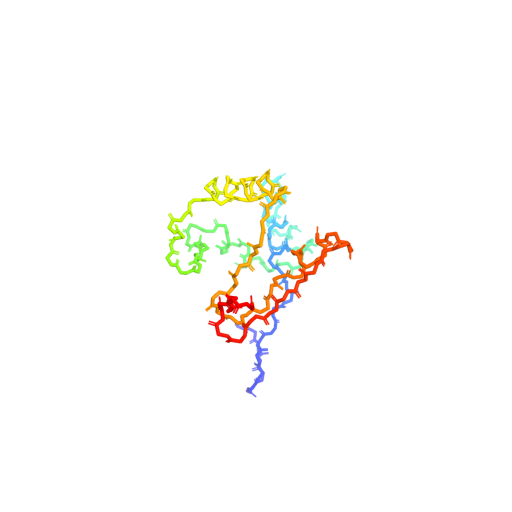32 -10.828 1.00 84.19 70 GLU A N 1
ATOM 528 C CA . GLU A 1 70 ? 10.808 8.013 -11.198 1.00 84.19 70 GLU A CA 1
ATOM 529 C C . GLU A 1 70 ? 9.968 7.784 -12.462 1.00 84.19 70 GLU A C 1
ATOM 531 O O . GLU A 1 70 ? 10.436 7.139 -13.399 1.00 84.19 70 GLU A O 1
ATOM 536 N N . ASP A 1 71 ? 8.778 8.385 -12.552 1.00 87.31 71 ASP A N 1
ATOM 537 C CA . ASP A 1 71 ? 7.931 8.300 -13.749 1.00 87.31 71 ASP A CA 1
ATOM 538 C C . ASP A 1 71 ? 8.608 8.898 -14.988 1.00 87.31 71 ASP A C 1
ATOM 540 O O . ASP A 1 71 ? 8.455 8.394 -16.105 1.00 87.31 71 ASP A O 1
ATOM 544 N N . THR A 1 72 ? 9.354 9.988 -14.808 1.00 85.44 72 THR A N 1
ATOM 545 C CA . THR A 1 72 ? 10.103 10.627 -15.894 1.00 85.44 72 THR A CA 1
ATOM 546 C C . THR A 1 72 ? 11.234 9.720 -16.364 1.00 85.44 72 THR A C 1
ATOM 548 O O . THR A 1 72 ? 11.376 9.515 -17.568 1.00 85.44 72 THR A O 1
ATOM 551 N N . LEU A 1 73 ? 11.975 9.102 -15.442 1.00 83.00 73 LEU A N 1
ATOM 552 C CA . LEU A 1 73 ? 13.025 8.136 -15.764 1.00 83.00 73 LEU A CA 1
ATOM 553 C C . LEU A 1 73 ? 12.465 6.906 -16.481 1.00 83.00 73 LEU A C 1
ATOM 555 O O . LEU A 1 73 ? 13.021 6.497 -17.495 1.00 83.00 73 LEU A O 1
ATOM 559 N N . VAL A 1 74 ? 11.339 6.352 -16.022 1.00 83.81 74 VAL A N 1
ATOM 560 C CA . VAL A 1 74 ? 10.674 5.223 -16.692 1.00 83.81 74 VAL A CA 1
ATOM 561 C C . VAL A 1 74 ? 10.280 5.602 -18.118 1.00 83.81 74 VAL A C 1
ATOM 563 O O . VAL A 1 74 ? 10.603 4.874 -19.055 1.00 83.81 74 VAL A O 1
ATOM 566 N N . LYS A 1 75 ? 9.649 6.766 -18.311 1.00 84.12 75 LYS A N 1
ATOM 567 C CA . LYS A 1 75 ? 9.283 7.263 -19.648 1.00 84.12 75 LYS A CA 1
ATOM 568 C C . LYS A 1 75 ? 10.502 7.456 -20.543 1.00 84.12 75 LYS A C 1
ATOM 570 O O . LYS A 1 75 ? 10.459 7.081 -21.709 1.00 84.12 75 LYS A O 1
ATOM 575 N N . TRP A 1 76 ? 11.582 8.019 -20.006 1.00 79.69 76 TRP A N 1
ATOM 576 C CA . TRP A 1 76 ? 12.830 8.212 -20.739 1.00 79.69 76 TRP A CA 1
ATOM 577 C C . TRP A 1 76 ? 13.460 6.884 -21.144 1.00 79.69 76 TRP A C 1
ATOM 579 O O . TRP A 1 76 ? 13.851 6.737 -22.296 1.00 79.69 76 TRP A O 1
ATOM 589 N N . ILE A 1 77 ? 13.517 5.904 -20.243 1.00 78.88 77 ILE A N 1
ATOM 590 C CA . ILE A 1 77 ? 14.029 4.566 -20.553 1.00 78.88 77 ILE A CA 1
ATOM 591 C C . ILE A 1 77 ? 13.185 3.939 -21.668 1.00 78.88 77 ILE A C 1
ATOM 593 O O . ILE A 1 77 ? 13.733 3.517 -22.680 1.00 78.88 77 ILE A O 1
ATOM 597 N N . MET A 1 78 ? 11.855 3.954 -21.544 1.00 72.94 78 MET A N 1
ATOM 598 C CA . MET A 1 78 ? 10.964 3.377 -22.558 1.00 72.94 78 MET A CA 1
ATOM 599 C C . MET A 1 78 ? 11.069 4.075 -23.922 1.00 72.94 78 MET A C 1
ATOM 601 O O . MET A 1 78 ? 10.977 3.410 -24.949 1.00 72.94 78 MET A O 1
ATOM 605 N N . ALA A 1 79 ? 11.275 5.394 -23.950 1.00 70.81 79 ALA A N 1
ATOM 606 C CA . ALA A 1 79 ? 11.382 6.166 -25.188 1.00 70.81 79 ALA A CA 1
ATOM 607 C C . ALA A 1 79 ? 12.748 6.032 -25.884 1.00 70.81 79 ALA A C 1
ATOM 609 O O . ALA A 1 79 ? 12.821 6.130 -27.107 1.00 70.81 79 ALA A O 1
ATOM 610 N N . ASN A 1 80 ? 13.827 5.819 -25.126 1.00 61.72 80 ASN A N 1
ATOM 611 C CA . ASN A 1 80 ? 15.190 5.752 -25.662 1.00 61.72 80 ASN A CA 1
ATOM 612 C C . ASN A 1 80 ? 15.659 4.320 -25.984 1.00 61.72 80 ASN A C 1
ATOM 614 O O . ASN A 1 80 ? 16.759 4.148 -26.501 1.00 61.72 80 ASN A O 1
ATOM 618 N N . PHE A 1 81 ? 14.840 3.290 -25.739 1.00 53.50 81 PHE A N 1
ATOM 619 C CA . PHE A 1 81 ? 15.209 1.880 -25.950 1.00 53.50 81 PHE A CA 1
ATOM 620 C C . PHE A 1 81 ? 15.274 1.426 -27.426 1.00 53.50 81 PHE A C 1
ATOM 622 O O . PHE A 1 81 ? 15.407 0.234 -27.692 1.00 53.50 81 PHE A O 1
ATOM 629 N N . THR A 1 82 ? 15.209 2.337 -28.403 1.00 51.03 82 THR A N 1
ATOM 630 C CA . THR A 1 82 ? 15.274 1.970 -29.832 1.00 51.03 82 THR A CA 1
ATOM 631 C C . THR A 1 82 ? 16.660 1.464 -30.250 1.00 51.03 82 THR A C 1
ATOM 633 O O . THR A 1 82 ? 16.756 0.680 -31.186 1.00 51.03 82 THR A O 1
ATOM 636 N N . VAL A 1 83 ? 17.731 1.823 -29.534 1.00 55.62 83 VAL A N 1
ATOM 637 C CA . VAL A 1 83 ? 19.038 1.150 -29.616 1.00 55.62 83 VAL A CA 1
ATOM 638 C C . VAL A 1 83 ? 19.729 1.314 -28.262 1.00 55.62 83 VAL A C 1
ATOM 640 O O . VAL A 1 83 ? 19.981 2.451 -27.881 1.00 55.62 83 VAL A O 1
ATOM 643 N N . MET A 1 84 ? 20.047 0.226 -27.547 1.00 43.94 84 MET A N 1
ATOM 644 C CA . MET A 1 84 ? 21.367 0.010 -26.919 1.00 43.94 84 MET A CA 1
ATOM 645 C C . MET A 1 84 ? 21.411 -1.175 -25.943 1.00 43.94 84 MET A C 1
ATOM 647 O O . MET A 1 84 ? 20.516 -1.409 -25.135 1.00 43.94 84 MET A O 1
ATOM 651 N N . PHE A 1 85 ? 22.551 -1.859 -26.005 1.00 51.47 85 PHE A N 1
ATOM 652 C CA . PHE A 1 85 ? 23.097 -2.796 -25.033 1.00 51.47 85 PHE A CA 1
ATOM 653 C C . PHE A 1 85 ? 22.944 -2.309 -23.581 1.00 51.47 85 PHE A C 1
ATOM 655 O O . PHE A 1 85 ? 23.309 -1.180 -23.255 1.00 51.47 85 PHE A O 1
ATOM 662 N N . THR A 1 86 ? 22.482 -3.184 -22.684 1.00 47.91 86 THR A N 1
ATOM 663 C CA . THR A 1 86 ? 22.476 -2.932 -21.235 1.00 47.91 86 THR A CA 1
ATOM 664 C C . THR A 1 86 ? 23.567 -3.753 -20.552 1.00 47.91 86 THR A C 1
ATOM 666 O O . THR A 1 86 ? 23.476 -4.980 -20.517 1.00 47.91 86 THR A O 1
ATOM 669 N N . PHE A 1 87 ? 24.575 -3.102 -19.968 1.00 53.16 87 PHE A N 1
ATOM 670 C CA . PHE A 1 87 ? 25.527 -3.757 -19.069 1.00 53.16 87 PHE A CA 1
ATOM 671 C C . PHE A 1 87 ? 25.000 -3.694 -17.628 1.00 53.16 87 PHE A C 1
ATOM 673 O O . PHE A 1 87 ? 24.679 -2.629 -17.102 1.00 53.16 87 PHE A O 1
ATOM 680 N N . SER A 1 88 ? 24.883 -4.853 -16.976 1.00 48.81 88 SER A N 1
ATOM 681 C CA . SER A 1 88 ? 24.607 -4.947 -15.540 1.00 48.81 88 SER A CA 1
ATOM 682 C C . SER A 1 88 ? 25.923 -5.205 -14.819 1.00 48.81 88 SER A C 1
ATOM 684 O O . SER A 1 88 ? 26.400 -6.335 -14.770 1.00 48.81 88 SER A O 1
ATOM 686 N N . ALA A 1 89 ? 26.507 -4.164 -14.224 1.00 49.31 89 ALA A N 1
ATOM 687 C CA . ALA A 1 89 ? 27.777 -4.251 -13.495 1.00 49.31 89 ALA A CA 1
ATOM 688 C C . ALA A 1 89 ? 27.691 -5.032 -12.162 1.00 49.31 89 ALA A C 1
ATOM 690 O O . ALA A 1 89 ? 28.640 -5.046 -11.387 1.00 49.31 89 ALA A O 1
ATOM 691 N N . SER A 1 90 ? 26.547 -5.651 -11.837 1.00 53.06 90 SER A N 1
ATOM 692 C CA . SER A 1 90 ? 26.341 -6.287 -10.528 1.00 53.06 90 SER A CA 1
ATOM 693 C C . SER A 1 90 ? 25.631 -7.639 -10.563 1.00 53.06 90 SER A C 1
ATOM 695 O O . SER A 1 90 ? 24.995 -7.999 -9.575 1.00 53.06 90 SER A O 1
ATOM 697 N N . GLY A 1 91 ? 25.730 -8.393 -11.669 1.00 53.00 91 GLY A N 1
ATOM 698 C CA . GLY A 1 91 ? 25.439 -9.840 -11.723 1.00 53.00 91 GLY A CA 1
ATOM 699 C C . GLY A 1 91 ? 24.052 -10.291 -11.235 1.00 53.00 91 GLY A C 1
ATOM 700 O O . GLY A 1 91 ? 23.807 -11.481 -11.039 1.00 53.00 91 GLY A O 1
ATOM 701 N N . LYS A 1 92 ? 23.125 -9.363 -10.997 1.00 57.19 92 LYS A N 1
ATOM 702 C CA . LYS A 1 92 ? 21.793 -9.647 -10.472 1.00 57.19 92 LYS A CA 1
ATOM 703 C C . LYS A 1 92 ? 20.811 -9.622 -11.629 1.00 57.19 92 LYS A C 1
ATOM 705 O O . LYS A 1 92 ? 20.761 -8.662 -12.395 1.00 57.19 92 LYS A O 1
ATOM 710 N N . ARG A 1 93 ? 20.079 -10.734 -11.742 1.00 57.53 93 ARG A N 1
ATOM 711 C CA . ARG A 1 93 ? 19.081 -11.034 -12.774 1.00 57.53 93 ARG A CA 1
ATOM 712 C C . ARG A 1 93 ? 18.241 -9.802 -13.111 1.00 57.53 93 ARG A C 1
ATOM 714 O O . ARG A 1 93 ? 17.696 -9.165 -12.209 1.00 57.53 93 ARG A O 1
ATOM 721 N N . LEU A 1 94 ? 18.109 -9.520 -14.406 1.00 60.88 94 LEU A N 1
ATOM 722 C CA . LEU A 1 94 ? 17.181 -8.512 -14.905 1.00 60.88 94 LEU A CA 1
ATOM 723 C C . LEU A 1 94 ? 15.748 -8.864 -14.460 1.00 60.88 94 LEU A C 1
ATOM 725 O O . LEU A 1 94 ? 15.364 -10.038 -14.503 1.00 60.88 94 LEU A O 1
ATOM 729 N N . PRO A 1 95 ? 14.950 -7.878 -14.018 1.00 66.31 95 PRO A N 1
ATOM 730 C CA . PRO A 1 95 ? 13.539 -8.080 -13.728 1.00 66.31 95 PRO A CA 1
ATOM 731 C C . PRO A 1 95 ? 12.801 -8.727 -14.915 1.00 66.31 95 PRO A C 1
ATOM 733 O O . PRO A 1 95 ? 13.017 -8.324 -16.060 1.00 66.31 95 PRO A O 1
ATOM 736 N N . PRO A 1 96 ? 11.880 -9.676 -14.670 1.00 63.75 96 PRO A N 1
ATOM 737 C CA . PRO A 1 96 ? 11.212 -10.438 -15.731 1.00 63.75 96 PRO A CA 1
ATOM 738 C C . PRO A 1 96 ? 10.378 -9.569 -16.684 1.00 63.75 96 PRO A C 1
ATOM 740 O O . PRO A 1 96 ? 10.190 -9.934 -17.838 1.00 63.75 96 PRO A O 1
ATOM 743 N N . ALA A 1 97 ? 9.917 -8.399 -16.232 1.00 67.06 97 ALA A N 1
ATOM 744 C CA . ALA A 1 97 ? 9.220 -7.438 -17.085 1.00 67.06 97 ALA A CA 1
ATOM 745 C C . ALA A 1 97 ? 10.109 -6.901 -18.219 1.00 67.06 97 ALA A C 1
ATOM 747 O O . ALA A 1 97 ? 9.618 -6.693 -19.320 1.00 67.06 97 ALA A O 1
ATOM 748 N N . ILE A 1 98 ? 11.407 -6.722 -17.953 1.00 63.62 98 ILE A N 1
ATOM 749 C CA . ILE A 1 98 ? 12.380 -6.256 -18.946 1.00 63.62 98 ILE A CA 1
ATOM 750 C C . ILE A 1 98 ? 12.744 -7.409 -19.882 1.00 63.62 98 ILE A C 1
ATOM 752 O O . ILE A 1 98 ? 12.752 -7.229 -21.094 1.00 63.62 98 ILE A O 1
ATOM 756 N N . LEU A 1 99 ? 12.952 -8.613 -19.333 1.00 63.94 99 LEU A N 1
ATOM 757 C CA . LEU A 1 99 ? 13.267 -9.815 -20.114 1.00 63.94 99 LEU A CA 1
ATOM 758 C C . LEU A 1 99 ? 12.198 -10.106 -21.182 1.00 63.94 99 LEU A C 1
ATOM 760 O O . LEU A 1 99 ? 12.530 -10.415 -22.318 1.00 63.94 99 LEU A O 1
ATOM 764 N N . ASN A 1 100 ? 10.922 -9.956 -20.821 1.00 68.62 100 ASN A N 1
ATOM 765 C CA . ASN A 1 100 ? 9.790 -10.235 -21.708 1.00 68.62 100 ASN A CA 1
ATOM 766 C C . ASN A 1 100 ? 9.482 -9.100 -22.698 1.00 68.62 100 ASN A C 1
ATOM 768 O O . ASN A 1 100 ? 8.658 -9.288 -23.588 1.00 68.62 100 ASN A O 1
ATOM 772 N N . SER A 1 101 ? 10.082 -7.918 -22.524 1.00 69.00 101 SER A N 1
ATOM 773 C CA . SER A 1 101 ? 9.936 -6.797 -23.463 1.00 69.00 101 SER A CA 1
ATOM 774 C C . SER A 1 101 ? 10.997 -6.785 -24.563 1.00 69.00 101 SER A C 1
ATOM 776 O O . SER A 1 101 ? 10.920 -5.957 -25.467 1.00 69.00 101 SER A O 1
ATOM 778 N N . VAL A 1 102 ? 11.991 -7.675 -24.481 1.00 67.69 102 VAL A N 1
ATOM 779 C CA . VAL A 1 102 ? 13.064 -7.778 -25.472 1.00 67.69 102 VAL A CA 1
ATOM 780 C C . VAL A 1 102 ? 12.553 -8.556 -26.694 1.00 67.69 102 VAL A C 1
ATOM 782 O O . VAL A 1 102 ? 12.000 -9.644 -26.517 1.00 67.69 102 VAL A O 1
ATOM 785 N N . PRO A 1 103 ? 12.709 -8.023 -27.922 1.00 73.06 103 PRO A N 1
ATOM 786 C CA . PRO A 1 103 ? 12.360 -8.733 -29.149 1.00 73.06 103 PRO A CA 1
ATOM 787 C C . PRO A 1 103 ? 13.080 -10.079 -29.273 1.00 73.06 103 PRO A C 1
ATOM 789 O O . PRO A 1 103 ? 14.243 -10.204 -28.899 1.00 73.06 103 PRO A O 1
ATOM 792 N N . GLU A 1 104 ? 12.407 -11.068 -29.860 1.00 65.31 104 GLU A N 1
ATOM 793 C CA . GLU A 1 104 ? 12.933 -12.433 -30.040 1.00 65.31 104 GLU A CA 1
ATOM 794 C C . GLU A 1 104 ? 14.213 -12.471 -30.900 1.00 65.31 104 GLU A C 1
ATOM 796 O O . GLU A 1 104 ? 15.061 -13.343 -30.739 1.00 65.31 104 GLU A O 1
ATOM 801 N N . GLU A 1 105 ? 14.394 -11.454 -31.744 1.00 61.34 105 GLU A N 1
ATOM 802 C CA . GLU A 1 105 ? 15.541 -11.261 -32.637 1.00 61.34 105 GLU A CA 1
ATOM 803 C C . GLU A 1 105 ? 16.808 -10.735 -31.917 1.00 61.34 105 GLU A C 1
ATOM 805 O O . GLU A 1 105 ? 17.839 -10.520 -32.556 1.00 61.34 105 GLU A O 1
ATOM 810 N N . TRP A 1 106 ? 16.739 -10.420 -30.615 1.00 67.88 106 TRP A N 1
ATOM 811 C CA . TRP A 1 106 ? 17.829 -9.773 -29.870 1.00 67.88 106 TRP A CA 1
ATOM 812 C C . TRP A 1 106 ? 18.596 -10.767 -28.988 1.00 67.88 106 TRP A C 1
ATOM 814 O O . TRP A 1 106 ? 18.019 -11.524 -28.209 1.00 67.88 106 TRP A O 1
ATOM 824 N N . GLY A 1 107 ? 19.930 -10.718 -29.050 1.00 57.62 107 GLY A N 1
ATOM 825 C CA . GLY A 1 107 ? 20.807 -11.490 -28.167 1.00 57.62 107 GLY A CA 1
ATOM 826 C C . GLY A 1 107 ? 21.038 -10.788 -26.827 1.00 57.62 107 GLY A C 1
ATOM 827 O O . GLY A 1 107 ? 21.481 -9.642 -26.793 1.00 57.62 107 GLY A O 1
ATOM 828 N N . MET A 1 108 ? 20.790 -11.482 -25.712 1.00 62.19 108 MET A N 1
ATOM 829 C CA . MET A 1 108 ? 21.155 -11.016 -24.369 1.00 62.19 108 MET A CA 1
ATOM 830 C C . MET A 1 108 ? 22.344 -11.815 -23.829 1.00 62.19 108 MET A C 1
ATOM 832 O O . MET A 1 108 ? 22.243 -13.022 -23.619 1.00 62.1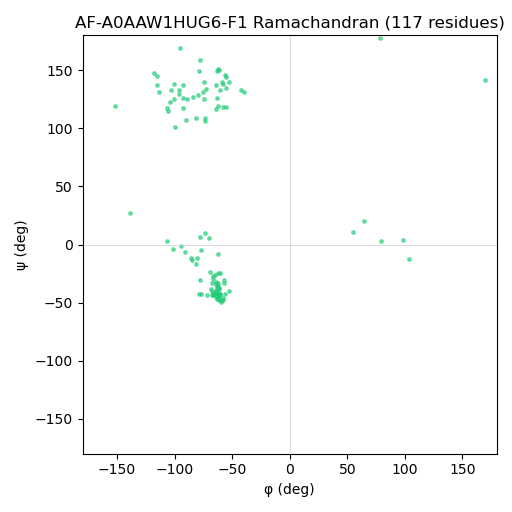9 108 MET A O 1
ATOM 836 N N . GLY A 1 109 ? 23.462 -11.132 -23.577 1.00 57.59 109 GLY A N 1
ATOM 837 C CA . GLY A 1 109 ? 24.638 -11.698 -22.915 1.00 57.59 109 GLY A CA 1
ATOM 838 C C . GLY A 1 109 ? 24.695 -11.303 -21.440 1.00 57.59 109 GLY A C 1
ATOM 839 O O . GLY A 1 109 ? 24.432 -10.154 -21.086 1.00 57.59 109 GLY A O 1
ATOM 840 N N . LEU A 1 110 ? 25.056 -12.250 -20.574 1.00 54.97 110 LEU A N 1
ATOM 841 C CA . LEU A 1 110 ? 25.445 -11.975 -19.192 1.00 54.97 110 LEU A CA 1
ATOM 842 C C . LEU A 1 110 ? 26.964 -12.086 -19.113 1.00 54.97 110 LEU A C 1
ATOM 844 O O . LEU A 1 110 ? 27.510 -13.136 -19.437 1.00 54.97 110 LEU A O 1
ATOM 848 N N . SER A 1 111 ? 27.632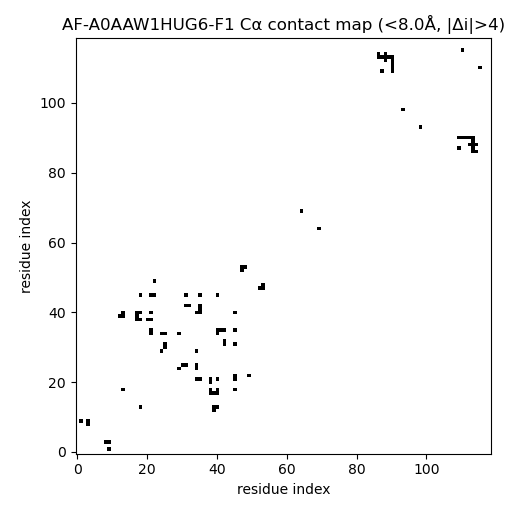 -11.019 -18.682 1.00 60.75 111 SER A N 1
ATOM 849 C CA . SER A 1 111 ? 29.053 -11.083 -18.350 1.00 60.75 111 SER A CA 1
ATOM 850 C C . SER A 1 111 ? 29.226 -11.295 -16.848 1.00 60.75 111 SER A C 1
ATOM 852 O O . SER A 1 111 ? 28.596 -10.605 -16.044 1.00 60.75 111 SER A O 1
ATOM 854 N N . GLU A 1 112 ? 30.082 -12.243 -16.466 1.00 54.91 112 GLU A N 1
ATOM 855 C CA . GLU A 1 112 ? 30.391 -12.543 -15.062 1.00 54.91 112 GLU A CA 1
ATOM 856 C C . GLU A 1 112 ? 31.137 -11.391 -14.370 1.00 54.91 112 GLU A C 1
ATOM 858 O O . GLU A 1 112 ? 31.001 -11.208 -13.161 1.00 54.91 112 GLU A O 1
ATOM 863 N N . ASN A 1 113 ? 31.880 -10.581 -15.135 1.00 58.44 113 ASN A N 1
ATOM 864 C CA . ASN A 1 113 ? 32.648 -9.435 -14.637 1.00 58.44 113 ASN A CA 1
ATOM 865 C C . ASN A 1 113 ? 31.951 -8.077 -14.885 1.00 58.44 113 ASN A C 1
ATOM 867 O O . ASN A 1 113 ? 32.447 -7.044 -14.438 1.00 58.44 113 ASN A O 1
ATOM 871 N N . GLY A 1 114 ? 30.798 -8.069 -15.567 1.00 55.69 114 GLY A N 1
ATOM 872 C CA . GLY A 1 114 ? 30.044 -6.853 -15.889 1.00 55.69 114 GLY A CA 1
ATOM 873 C C . GLY A 1 114 ? 30.578 -6.040 -17.076 1.00 55.69 114 GLY A C 1
ATOM 874 O O . GLY A 1 114 ? 29.988 -5.006 -17.386 1.00 55.69 114 GLY A O 1
ATOM 875 N N . TRP A 1 115 ? 31.631 -6.508 -17.753 1.00 55.22 115 TRP A N 1
ATOM 876 C CA . TRP A 1 115 ? 32.238 -5.898 -18.940 1.00 55.22 115 TRP A CA 1
ATOM 877 C C . TRP A 1 115 ? 32.073 -6.813 -20.162 1.00 55.22 115 TRP A C 1
ATOM 879 O O . TRP A 1 115 ? 32.073 -8.036 -20.031 1.00 55.22 115 TRP A O 1
ATOM 889 N N . MET A 1 116 ? 31.887 -6.236 -21.352 1.00 55.75 116 MET A N 1
ATOM 890 C CA . MET A 1 116 ? 32.059 -6.976 -22.607 1.00 55.75 116 MET A CA 1
ATOM 891 C C . MET A 1 116 ? 33.519 -6.816 -23.015 1.00 55.75 116 MET A C 1
ATOM 893 O O . MET A 1 116 ? 33.916 -5.719 -23.399 1.00 55.75 116 MET A O 1
ATOM 897 N N . ASP A 1 117 ? 34.310 -7.874 -22.875 1.00 56.34 117 ASP A N 1
ATOM 898 C CA . ASP A 1 117 ? 35.685 -7.864 -23.364 1.00 56.34 117 ASP A CA 1
ATOM 899 C C . ASP A 1 117 ? 35.666 -7.933 -24.900 1.00 56.34 117 ASP A C 1
ATOM 901 O O . ASP A 1 117 ? 34.888 -8.689 -25.490 1.00 56.34 117 ASP A O 1
ATOM 905 N N . GLU A 1 118 ? 36.472 -7.082 -25.538 1.00 51.94 118 GLU A N 1
ATOM 906 C CA . GLU A 1 118 ? 36.595 -7.001 -26.995 1.00 51.94 118 GLU A CA 1
ATOM 907 C C . GLU A 1 118 ? 37.140 -8.330 -27.542 1.00 51.94 118 GLU A C 1
ATOM 909 O O . GLU A 1 118 ? 38.168 -8.828 -27.078 1.00 51.94 118 GLU A O 1
ATOM 914 N N . GLY A 1 119 ? 36.423 -8.916 -28.505 1.00 42.84 119 GLY A N 1
ATOM 915 C CA . GLY A 1 119 ? 36.898 -10.032 -29.326 1.00 42.84 119 GLY A CA 1
ATOM 916 C C . GLY A 1 119 ? 37.597 -9.541 -30.582 1.00 42.84 119 GLY A C 1
ATOM 917 O O . GLY A 1 119 ? 37.133 -8.518 -31.137 1.00 42.84 119 GLY A O 1
#

Solvent-accessible surface area (backbone atoms only — not comparable to full-atom values): 8002 Å² total; per-residue (Å²): 130,86,92,65,61,95,92,58,80,88,77,78,92,57,56,72,67,42,52,52,53,34,53,51,45,40,73,74,69,45,52,68,64,58,38,19,66,75,53,66,42,56,57,70,58,53,54,48,66,72,34,93,81,56,71,85,82,68,87,71,77,78,68,93,63,52,74,70,52,51,53,48,50,52,51,49,51,69,71,56,61,88,70,73,90,78,77,56,76,69,78,65,80,77,58,67,74,60,65,73,68,54,59,91,91,60,89,85,82,86,42,95,82,30,59,85,78,88,127

Secondary structure (DSSP, 8-state):
-----TTPPPPPSS-HHHHHHHHHHHHTT--HHHHHHHHT--HHHHHHHHSTT---PPSSSPPSS-HHHHHHHHHHHHHHTTS-----TT-----HHHHTTS-TT---PPPSSSS----